Protein AF-A0A3A6Q264-F1 (afdb_monomer)

Foldseek 3Di:
DDPPPDAPDDLVSLLVLLV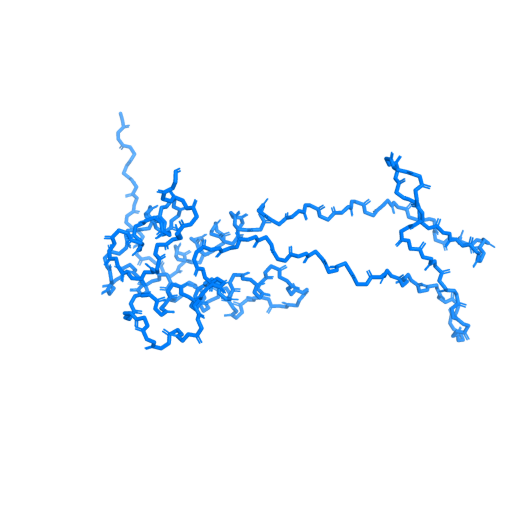LQLVVVLVVPPDDPPDDDDDPDDPDQFDFDADPVPRHTQFTWHQDPDVPRDIDTDGDPPPPPPDPPPPLVVCPDQVPFDPLLVLVNLLVVLSVCLSPDPDDSPVSSSVNSVSVVCCVPPVVQGSVCSNPPVVVVCCVVVRTPDDPVVVD

Secondary structure (DSSP, 8-state):
---------SHHHHHHHHHHHHHHHHTTSPPPP--PPPPS----S-EEEE-TTT--EEEEEE----TT---EEE-----PPP---TTGGG-S-GGGS-HHHHHHHHHHHHHHHHHH--S-THHHHHHHHHHHHHHHHHS---HHHHHHSHHHHHHHTTSS---GGGG-

Radius of gyration: 21.71 Å; Cα contacts (8 Å, |Δi|>4): 137; chains: 1; bounding box: 49×44×59 Å

Sequence (168 aa):
MTELQSPLNSPSDYHRLAEELIAEYDTMTEKQPVVGSCSDKLTDRNLVVYDEATEQPVAELAFDVDADGCAHLTTPADYTLPTDREPFTSIDAPESLPPAGQILWESMQLIEMIIQSQNDESTHKHRLAELLEQLHHQHDYSPETIQTGLVETAQKRGELPIDSRLLL

Solvent-accessible surface area (backbone atoms only — not comparable to full-atom values): 10526 Å² total; per-residue (Å²): 136,84,80,76,76,73,77,85,81,51,77,69,49,34,42,51,52,37,52,55,48,42,50,58,59,47,71,67,45,85,78,77,79,82,80,72,91,75,70,98,73,74,85,69,73,83,44,67,43,58,40,89,91,74,70,42,78,68,32,50,42,47,64,58,86,53,98,81,76,56,74,46,81,53,66,66,82,81,77,69,73,74,67,91,52,72,48,65,79,76,55,89,55,55,87,75,38,46,74,64,23,36,48,51,50,52,42,50,53,44,45,49,53,48,72,74,45,96,62,88,47,64,66,50,48,51,51,38,15,55,46,55,47,45,38,37,77,77,60,75,38,50,72,67,38,62,69,75,40,43,67,64,50,32,33,74,71,65,29,39,66,72,54,75,81,77,76,115

Structure (mmCIF, N/CA/C/O backbone):
data_AF-A0A3A6Q264-F1
#
_entry.id   AF-A0A3A6Q264-F1
#
loop_
_atom_site.group_PDB
_atom_site.id
_atom_site.type_symbol
_atom_site.label_atom_id
_atom_site.label_alt_id
_atom_site.label_comp_id
_atom_site.label_asym_id
_atom_site.label_entity_id
_atom_site.label_seq_id
_atom_site.pdbx_PDB_ins_code
_atom_site.Cartn_x
_atom_site.Cartn_y
_atom_site.Cartn_z
_atom_site.occupancy
_atom_site.B_iso_or_equiv
_atom_site.auth_seq_id
_atom_site.auth_comp_id
_atom_site.auth_asym_id
_atom_site.auth_atom_id
_atom_site.pdbx_PDB_model_num
ATOM 1 N N . MET A 1 1 ? 8.210 27.623 20.542 1.00 34.72 1 MET A N 1
ATOM 2 C CA . MET A 1 1 ? 7.601 28.101 19.287 1.00 34.72 1 MET A CA 1
ATOM 3 C C . MET A 1 1 ? 6.911 26.895 18.698 1.00 34.72 1 MET A C 1
ATOM 5 O O . MET A 1 1 ? 7.591 25.928 18.399 1.00 34.72 1 MET A O 1
ATOM 9 N N . THR A 1 2 ? 5.585 26.891 18.715 1.00 34.44 2 THR A N 1
ATOM 10 C CA . THR A 1 2 ? 4.767 25.781 18.222 1.00 34.44 2 THR A CA 1
ATOM 11 C C . THR A 1 2 ? 4.571 26.025 16.734 1.00 34.44 2 THR A C 1
ATOM 13 O O . THR A 1 2 ? 3.936 27.016 16.372 1.00 34.44 2 THR A O 1
ATOM 16 N N . GLU A 1 3 ? 5.182 25.210 15.876 1.00 38.16 3 GLU A N 1
ATOM 17 C CA . GLU A 1 3 ? 4.874 25.250 14.449 1.00 38.16 3 GLU A CA 1
ATOM 18 C C . GLU A 1 3 ? 3.441 24.750 14.268 1.00 38.16 3 GLU A C 1
ATOM 20 O O . GLU A 1 3 ? 3.116 23.598 14.540 1.00 38.16 3 GLU A O 1
ATOM 25 N N . LEU A 1 4 ? 2.560 25.676 13.892 1.00 39.53 4 LEU A N 1
ATOM 26 C CA . LEU A 1 4 ? 1.213 25.388 13.426 1.00 39.53 4 LEU A CA 1
ATOM 27 C C . LEU A 1 4 ? 1.348 24.629 12.104 1.00 39.53 4 LEU A C 1
ATOM 29 O O . LEU A 1 4 ? 1.497 25.245 11.048 1.00 39.53 4 LEU A O 1
ATOM 33 N N . GLN A 1 5 ? 1.316 23.298 12.166 1.00 43.50 5 GLN A N 1
ATOM 34 C CA . GLN A 1 5 ? 1.038 22.479 10.993 1.00 43.50 5 GLN A CA 1
ATOM 35 C C . GLN A 1 5 ? -0.298 22.959 10.422 1.00 43.50 5 GLN A C 1
ATOM 37 O O . GLN A 1 5 ? -1.337 22.909 11.083 1.00 43.50 5 GLN A O 1
ATOM 42 N N . SER A 1 6 ? -0.239 23.547 9.230 1.00 47.72 6 SER A N 1
ATOM 43 C CA . SER A 1 6 ? -1.431 24.024 8.541 1.00 47.72 6 SER A CA 1
ATOM 44 C C . SER A 1 6 ? -2.320 22.818 8.229 1.00 47.72 6 SER A C 1
ATOM 46 O O . SER A 1 6 ? -1.792 21.799 7.783 1.00 47.72 6 SER A O 1
ATOM 48 N N . PRO A 1 7 ? -3.639 22.892 8.475 1.00 53.25 7 PRO A N 1
ATOM 49 C CA . PRO A 1 7 ? -4.534 21.793 8.144 1.00 53.25 7 PRO A CA 1
ATOM 50 C C . PRO A 1 7 ? -4.467 21.529 6.636 1.00 53.25 7 PRO A C 1
ATOM 52 O O . PRO A 1 7 ? -4.658 22.462 5.851 1.00 53.25 7 PRO A O 1
ATOM 55 N N . LEU A 1 8 ? -4.175 20.280 6.249 1.00 54.59 8 LEU A N 1
ATOM 56 C CA . LEU A 1 8 ? -4.293 19.817 4.865 1.00 54.59 8 LEU A CA 1
ATOM 57 C C . LEU A 1 8 ? -5.731 20.076 4.406 1.00 54.59 8 LEU A C 1
ATOM 59 O O . LEU A 1 8 ? -6.659 19.442 4.898 1.00 54.59 8 LEU A O 1
ATOM 63 N N . ASN A 1 9 ? -5.908 21.048 3.517 1.00 58.72 9 ASN A N 1
ATOM 64 C CA . ASN A 1 9 ? -7.222 21.521 3.065 1.00 58.72 9 ASN A CA 1
ATOM 65 C C . ASN A 1 9 ? -7.257 21.753 1.549 1.00 58.72 9 ASN A C 1
ATOM 67 O O . ASN A 1 9 ? -8.261 22.241 1.028 1.00 58.72 9 ASN A O 1
ATOM 71 N N . SER A 1 10 ? -6.163 21.468 0.837 1.00 64.62 10 SER A N 1
ATOM 72 C CA . SER A 1 10 ? -6.075 21.665 -0.604 1.00 64.62 10 SER A CA 1
ATOM 73 C C . SER A 1 10 ? -5.782 20.348 -1.331 1.00 64.62 10 SER A C 1
ATOM 75 O O . SER A 1 10 ? -5.021 19.525 -0.822 1.00 64.62 10 SER A O 1
ATOM 77 N N . PRO A 1 11 ? -6.314 20.149 -2.551 1.00 64.25 11 PRO A N 1
ATOM 78 C CA . PRO A 1 11 ? -6.015 18.970 -3.369 1.00 64.25 11 PRO A CA 1
ATOM 79 C C . PRO A 1 11 ? -4.511 18.733 -3.586 1.00 64.25 11 PRO A C 1
ATOM 81 O O . PRO A 1 11 ? -4.070 17.592 -3.697 1.00 64.25 11 PRO A O 1
ATOM 84 N N . SER A 1 12 ? -3.703 19.800 -3.610 1.00 73.69 12 SER A N 1
ATOM 85 C CA . SER A 1 12 ? -2.239 19.718 -3.695 1.00 73.69 12 SER A CA 1
ATOM 86 C C . SER A 1 12 ? -1.588 19.076 -2.470 1.00 73.69 12 SER A C 1
ATOM 88 O O . SER A 1 12 ? -0.516 18.489 -2.597 1.00 73.69 12 SER A O 1
ATOM 90 N N . ASP A 1 13 ? -2.222 19.147 -1.299 1.00 85.62 13 ASP A N 1
ATOM 91 C CA . ASP A 1 13 ? -1.661 18.570 -0.081 1.00 85.62 13 ASP A CA 1
ATOM 92 C C . ASP A 1 13 ? -1.736 17.036 -0.088 1.00 85.62 13 ASP A C 1
ATOM 94 O O . ASP A 1 13 ? -0.796 16.376 0.351 1.00 85.62 13 ASP A O 1
ATOM 98 N N . TYR A 1 14 ? -2.814 16.467 -0.641 1.00 87.50 14 TYR A N 1
ATOM 99 C CA . TYR A 1 14 ? -2.972 15.015 -0.779 1.00 87.50 14 TYR A CA 1
ATOM 100 C C . TYR A 1 14 ? -2.098 14.421 -1.880 1.00 87.50 14 TYR A C 1
ATOM 102 O O . TYR A 1 14 ? -1.664 13.282 -1.756 1.00 87.50 14 TYR A O 1
ATOM 110 N N . HIS A 1 15 ? -1.781 15.194 -2.922 1.00 88.12 15 HIS A N 1
ATOM 111 C CA . HIS A 1 15 ? -0.793 14.774 -3.920 1.00 88.12 15 HIS A CA 1
ATOM 112 C C . HIS A 1 15 ? 0.591 14.627 -3.293 1.00 88.12 15 HIS A C 1
ATOM 114 O O . HIS A 1 15 ? 1.246 13.610 -3.490 1.00 88.12 15 HIS A O 1
ATOM 120 N N . ARG A 1 16 ? 1.005 15.603 -2.477 1.00 87.94 16 ARG A N 1
ATOM 121 C CA . ARG A 1 16 ? 2.265 15.506 -1.734 1.00 87.94 16 ARG A CA 1
ATOM 122 C C . ARG A 1 16 ? 2.253 14.323 -0.761 1.00 87.94 16 ARG A C 1
ATOM 124 O O . ARG A 1 16 ? 3.228 13.589 -0.703 1.00 87.94 16 ARG A O 1
ATOM 131 N N . LEU A 1 17 ? 1.154 14.117 -0.032 1.00 87.44 17 LEU A N 1
ATOM 132 C CA . LEU A 1 17 ? 1.024 12.978 0.883 1.00 87.44 17 LEU A CA 1
ATOM 133 C C . LEU A 1 17 ? 1.119 11.634 0.140 1.00 87.44 17 LEU A C 1
ATOM 135 O O . LEU A 1 17 ? 1.763 10.711 0.627 1.00 87.44 17 LEU A O 1
ATOM 139 N N . ALA A 1 18 ? 0.524 11.536 -1.052 1.00 88.44 18 ALA A N 1
ATOM 140 C CA . ALA A 1 18 ? 0.639 10.365 -1.913 1.00 88.44 18 ALA A CA 1
ATOM 141 C C . ALA A 1 18 ? 2.089 10.130 -2.367 1.00 88.44 18 ALA A C 1
ATOM 143 O O . ALA A 1 18 ? 2.558 8.999 -2.312 1.00 88.44 18 ALA A O 1
ATOM 144 N N . GLU A 1 19 ? 2.815 11.178 -2.768 1.00 88.00 19 GLU A N 1
ATOM 145 C CA . GLU A 1 19 ? 4.237 11.080 -3.132 1.00 88.00 19 GLU A CA 1
ATOM 146 C C . GLU A 1 19 ? 5.117 10.632 -1.958 1.00 88.00 19 GLU A C 1
ATOM 148 O O . GLU A 1 19 ? 5.982 9.775 -2.137 1.00 88.00 19 GLU A O 1
ATOM 153 N N . GLU A 1 20 ? 4.883 11.174 -0.761 1.00 87.06 20 GLU A N 1
ATOM 154 C CA . GLU A 1 20 ? 5.600 10.783 0.459 1.00 87.06 20 GLU A CA 1
ATOM 155 C C . GLU A 1 20 ? 5.349 9.310 0.803 1.00 87.06 20 GLU A C 1
ATOM 157 O O . GLU A 1 20 ? 6.297 8.578 1.087 1.00 87.06 20 GLU A O 1
ATOM 162 N N . LEU A 1 21 ? 4.094 8.864 0.701 1.00 84.75 21 LEU A N 1
ATOM 163 C CA . LEU A 1 21 ? 3.718 7.475 0.943 1.00 84.75 21 LEU A CA 1
ATOM 164 C C . LEU A 1 21 ? 4.349 6.540 -0.100 1.00 84.75 21 LEU A C 1
ATOM 166 O O . LEU A 1 21 ? 4.932 5.526 0.261 1.00 84.75 21 LEU A O 1
ATOM 170 N N . ILE A 1 22 ? 4.309 6.892 -1.389 1.00 85.56 22 ILE A N 1
ATOM 171 C CA . ILE A 1 22 ? 4.975 6.109 -2.443 1.00 85.56 22 ILE A CA 1
ATOM 172 C C . ILE A 1 22 ? 6.470 5.972 -2.144 1.00 85.56 22 ILE A C 1
ATOM 174 O O . ILE A 1 22 ? 6.990 4.864 -2.209 1.00 85.56 22 ILE A O 1
ATOM 178 N N . ALA A 1 23 ? 7.153 7.064 -1.790 1.00 82.44 23 ALA A N 1
ATOM 179 C CA . ALA A 1 23 ? 8.585 7.038 -1.503 1.00 82.44 23 ALA A CA 1
ATOM 180 C C . ALA A 1 23 ? 8.930 6.136 -0.305 1.00 82.44 23 ALA A C 1
ATOM 182 O O . ALA A 1 23 ? 9.927 5.415 -0.345 1.00 82.44 23 ALA A O 1
ATOM 183 N N . GLU A 1 24 ? 8.107 6.139 0.746 1.00 79.31 24 GLU A N 1
ATOM 184 C CA . GLU A 1 24 ? 8.282 5.244 1.893 1.00 79.31 24 GLU A CA 1
ATOM 185 C C . GLU A 1 24 ? 8.243 3.771 1.460 1.00 79.31 24 GLU A C 1
ATOM 187 O O . GLU A 1 24 ? 9.172 3.015 1.758 1.00 79.31 24 GLU A O 1
ATOM 192 N N . TYR A 1 25 ? 7.232 3.380 0.680 1.00 75.69 25 TYR A N 1
ATOM 193 C CA . TYR A 1 25 ? 7.083 2.002 0.204 1.00 75.69 25 TYR A CA 1
ATOM 194 C C . TYR A 1 25 ? 8.062 1.629 -0.920 1.00 75.69 25 TYR A C 1
ATOM 196 O O . TYR A 1 25 ? 8.425 0.458 -1.037 1.00 75.69 25 TYR A O 1
ATOM 204 N N . ASP A 1 26 ? 8.541 2.595 -1.706 1.00 72.00 26 ASP A N 1
ATOM 205 C CA . ASP A 1 26 ? 9.586 2.394 -2.715 1.00 72.00 26 ASP A CA 1
ATOM 206 C C . ASP A 1 26 ? 10.921 2.026 -2.053 1.00 72.00 26 ASP A C 1
ATOM 208 O O . ASP A 1 26 ? 11.559 1.048 -2.439 1.00 72.00 26 ASP A O 1
ATOM 212 N N . THR A 1 27 ? 11.298 2.706 -0.960 1.00 59.59 27 THR A N 1
ATOM 213 C CA . THR A 1 27 ? 12.538 2.393 -0.219 1.00 59.59 27 THR A CA 1
ATOM 214 C C . THR A 1 27 ? 12.549 1.017 0.455 1.00 59.59 27 THR A C 1
ATOM 216 O O . THR A 1 27 ? 13.622 0.531 0.821 1.00 59.59 27 THR A O 1
ATOM 219 N N . MET A 1 28 ? 11.382 0.381 0.606 1.00 52.66 28 MET A N 1
ATOM 220 C CA . MET A 1 28 ? 11.239 -1.001 1.086 1.00 52.66 28 MET A CA 1
ATOM 221 C C . MET A 1 28 ? 11.389 -2.052 -0.029 1.00 52.66 28 MET A C 1
ATOM 223 O O . MET A 1 28 ? 11.314 -3.256 0.235 1.00 52.66 28 MET A O 1
ATOM 227 N N . THR A 1 29 ? 11.608 -1.612 -1.268 1.00 51.38 29 THR A N 1
ATOM 228 C CA . THR A 1 29 ? 11.944 -2.452 -2.419 1.00 51.38 29 THR A CA 1
ATOM 229 C C . THR A 1 29 ? 13.471 -2.472 -2.544 1.00 51.38 29 THR A C 1
ATOM 231 O O . THR A 1 29 ? 14.111 -1.421 -2.485 1.00 51.38 29 THR A O 1
ATOM 234 N N . GLU A 1 30 ? 14.093 -3.654 -2.630 1.00 45.81 30 GLU A N 1
ATOM 235 C CA . GLU A 1 30 ? 15.555 -3.758 -2.738 1.00 45.81 30 GLU A CA 1
ATOM 236 C C . GLU A 1 30 ? 16.077 -2.872 -3.878 1.00 45.81 30 GLU A C 1
ATOM 238 O O . GLU A 1 30 ? 15.568 -2.893 -4.999 1.00 45.81 30 GLU A O 1
ATOM 243 N N . LYS A 1 31 ? 17.084 -2.043 -3.563 1.00 39.41 31 LYS A N 1
ATOM 244 C CA . LYS A 1 31 ? 17.695 -1.104 -4.508 1.00 39.41 31 LYS A CA 1
ATOM 245 C C . LYS A 1 31 ? 18.141 -1.853 -5.756 1.00 39.41 31 LYS A C 1
ATOM 247 O O . LYS A 1 31 ? 19.015 -2.714 -5.668 1.00 39.41 31 LYS A O 1
ATOM 252 N N . GLN A 1 32 ? 17.609 -1.446 -6.906 1.00 38.59 32 GLN A N 1
ATOM 253 C CA . GLN A 1 32 ? 18.117 -1.879 -8.202 1.00 38.59 32 GLN A CA 1
ATOM 254 C C . GLN A 1 32 ? 19.645 -1.707 -8.247 1.00 38.59 32 GLN A C 1
ATOM 256 O O . GLN A 1 32 ? 20.156 -0.650 -7.844 1.00 38.59 32 GLN A O 1
ATOM 261 N N . PRO A 1 33 ? 20.397 -2.712 -8.725 1.00 37.59 33 PRO A N 1
ATOM 262 C CA . PRO A 1 33 ? 21.831 -2.568 -8.891 1.00 37.59 33 PRO A CA 1
ATOM 263 C C . PRO A 1 33 ? 22.120 -1.447 -9.893 1.00 37.59 33 PRO A C 1
ATOM 265 O O . PRO A 1 33 ? 21.497 -1.335 -10.949 1.00 37.59 33 PRO A O 1
ATOM 268 N N . VAL A 1 34 ? 23.085 -0.596 -9.545 1.00 39.16 34 VAL A N 1
ATOM 269 C CA . VAL A 1 34 ? 23.577 0.468 -10.421 1.00 39.16 34 VAL A CA 1
ATOM 270 C C . VAL A 1 34 ? 24.191 -0.186 -11.654 1.00 39.16 34 VAL A C 1
ATOM 272 O O . VAL A 1 34 ? 25.265 -0.779 -11.582 1.00 39.16 34 VAL A O 1
ATOM 275 N N . VAL A 1 35 ? 23.521 -0.064 -12.798 1.00 43.81 35 VAL A N 1
ATOM 276 C CA . VAL A 1 35 ? 24.099 -0.465 -14.081 1.00 43.81 35 VAL A CA 1
ATOM 277 C C . VAL A 1 35 ? 25.247 0.499 -14.388 1.00 43.81 35 VAL A C 1
ATOM 279 O O . VAL A 1 35 ? 25.036 1.688 -14.630 1.00 43.81 35 VAL A O 1
ATOM 282 N N . GLY A 1 36 ? 26.483 0.003 -14.313 1.00 43.81 36 GLY A N 1
ATOM 283 C CA . GLY A 1 36 ? 27.679 0.773 -14.657 1.00 43.81 36 GLY A CA 1
ATOM 284 C C . GLY A 1 36 ? 27.666 1.240 -16.118 1.00 43.81 36 GLY A C 1
ATOM 285 O O . GLY A 1 36 ? 27.008 0.650 -16.974 1.00 43.81 36 GLY A O 1
ATOM 286 N N . SER A 1 37 ? 28.410 2.307 -16.431 1.00 44.06 37 SER A N 1
ATOM 287 C CA . SER A 1 37 ? 28.486 2.822 -17.804 1.00 44.06 37 SER A CA 1
ATOM 288 C C . SER A 1 37 ? 29.166 1.808 -18.729 1.00 44.06 37 SER A C 1
ATOM 290 O O . SER A 1 37 ? 30.339 1.482 -18.530 1.00 44.06 37 SER A O 1
ATOM 292 N N . CYS A 1 38 ? 28.461 1.349 -19.762 1.00 45.31 38 CYS A N 1
ATOM 293 C CA . CYS A 1 38 ? 29.041 0.518 -20.812 1.00 45.31 38 CYS A CA 1
ATOM 294 C C . CYS A 1 38 ? 29.602 1.398 -21.942 1.00 45.31 38 CYS A C 1
ATOM 296 O O . CYS A 1 38 ? 29.060 2.457 -22.243 1.00 45.31 38 CY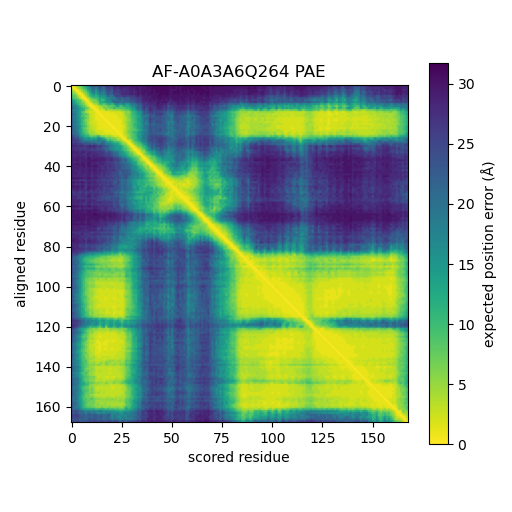S A O 1
ATOM 298 N N . SER A 1 39 ? 30.706 0.977 -22.561 1.00 50.59 39 SER A N 1
ATOM 299 C CA . SER A 1 39 ? 31.292 1.668 -23.718 1.00 50.59 39 SER A CA 1
ATOM 300 C C . SER A 1 39 ? 30.389 1.515 -24.945 1.00 50.59 39 SER A C 1
ATOM 302 O O . SER A 1 39 ? 30.025 0.392 -25.285 1.00 50.59 39 SER A O 1
ATOM 304 N N . ASP A 1 40 ? 30.139 2.603 -25.683 1.00 51.41 40 ASP A N 1
ATOM 305 C CA . ASP A 1 40 ? 29.346 2.624 -26.934 1.00 51.41 40 ASP A CA 1
ATOM 306 C C . ASP A 1 40 ? 29.909 1.726 -28.058 1.00 51.41 40 ASP A C 1
ATOM 308 O O . ASP A 1 40 ? 29.331 1.600 -29.138 1.00 51.41 40 ASP A O 1
ATOM 312 N N . LYS A 1 41 ? 31.086 1.131 -27.848 1.00 52.25 41 LYS A N 1
ATOM 313 C CA . LYS A 1 41 ? 31.753 0.227 -28.787 1.00 52.25 41 LYS A CA 1
ATOM 314 C C . LYS A 1 41 ? 32.092 -1.074 -28.078 1.00 52.25 41 LYS A C 1
ATOM 316 O O . LYS A 1 41 ? 33.170 -1.202 -27.497 1.00 52.25 41 LYS A O 1
ATOM 321 N N . LEU A 1 42 ? 31.177 -2.034 -28.152 1.00 55.88 42 LEU A N 1
ATOM 322 C CA . LEU A 1 42 ? 31.398 -3.400 -27.688 1.00 55.88 42 LEU A CA 1
ATOM 323 C C . LEU A 1 42 ? 31.965 -4.230 -28.841 1.00 55.88 42 LEU A C 1
ATOM 325 O O . LEU A 1 42 ? 31.287 -4.513 -29.826 1.00 55.88 42 LEU A O 1
ATOM 329 N N . THR A 1 43 ? 33.252 -4.563 -28.755 1.00 55.50 43 THR A N 1
ATOM 330 C CA . THR A 1 43 ? 33.932 -5.430 -29.733 1.00 55.50 43 THR A CA 1
ATOM 331 C C . THR A 1 43 ? 33.839 -6.909 -29.381 1.00 55.50 43 THR A C 1
ATOM 333 O O . THR A 1 43 ? 34.017 -7.748 -30.262 1.00 55.50 43 THR A O 1
ATOM 336 N N . AS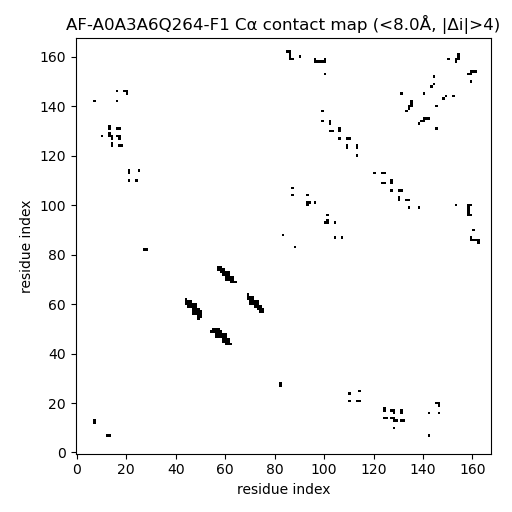P A 1 44 ? 33.582 -7.226 -28.113 1.00 59.47 44 ASP A N 1
ATOM 337 C CA . ASP A 1 44 ? 33.399 -8.596 -27.647 1.00 59.47 44 ASP A CA 1
ATOM 338 C C . ASP A 1 44 ? 31.915 -8.966 -27.702 1.00 59.47 44 ASP A C 1
ATOM 340 O O . ASP A 1 44 ? 31.064 -8.207 -27.240 1.00 59.47 44 ASP A O 1
ATOM 344 N N . ARG A 1 45 ? 31.621 -10.111 -28.323 1.00 57.19 45 ARG A N 1
ATOM 345 C CA . ARG A 1 45 ? 30.259 -10.600 -28.568 1.00 57.19 45 ARG A CA 1
ATOM 346 C C . ARG A 1 45 ? 29.794 -11.634 -27.549 1.00 57.19 45 ARG A C 1
ATOM 348 O O . ARG A 1 45 ? 28.633 -12.016 -27.588 1.00 57.19 45 ARG A O 1
ATOM 355 N N . ASN A 1 46 ? 30.685 -12.066 -26.659 1.00 58.00 46 ASN A N 1
ATOM 356 C CA . ASN A 1 46 ? 30.393 -13.021 -25.595 1.00 58.00 46 ASN A CA 1
ATOM 357 C C . ASN A 1 46 ? 30.547 -12.317 -24.244 1.00 58.00 46 ASN A C 1
ATOM 359 O O . ASN A 1 46 ? 31.423 -12.649 -23.444 1.00 58.00 46 ASN A O 1
ATOM 363 N N . LEU A 1 47 ? 29.740 -11.279 -24.023 1.00 61.88 47 LEU A N 1
ATOM 364 C CA . LEU A 1 47 ? 29.785 -10.507 -22.789 1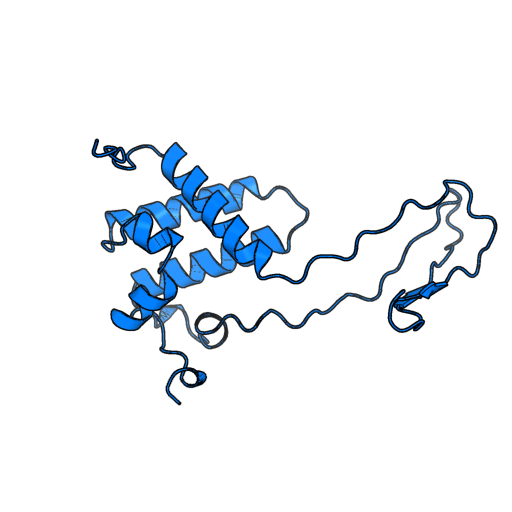.00 61.88 47 LEU A CA 1
ATOM 365 C C . LEU A 1 47 ? 28.839 -11.130 -21.765 1.00 61.88 47 LEU A C 1
ATOM 367 O O . LEU A 1 47 ? 27.626 -11.166 -21.956 1.00 61.88 47 LEU A O 1
ATOM 371 N N . VAL A 1 48 ? 29.418 -11.595 -20.664 1.00 63.69 48 VAL A N 1
ATOM 372 C CA . VAL A 1 48 ? 28.697 -12.113 -19.502 1.00 63.69 48 VAL A CA 1
ATOM 373 C C . VAL A 1 48 ? 28.823 -11.084 -18.385 1.00 63.69 48 VAL A C 1
ATOM 375 O O . VAL A 1 48 ? 29.926 -10.627 -18.079 1.00 63.69 48 VAL A O 1
ATOM 378 N N . VAL A 1 49 ? 27.693 -10.688 -17.807 1.00 64.75 49 VAL A N 1
ATOM 379 C CA . VAL A 1 49 ? 27.631 -9.808 -16.638 1.00 64.75 49 VAL A CA 1
ATOM 380 C C . VAL A 1 49 ? 27.792 -10.675 -15.398 1.00 64.75 49 VAL A C 1
ATOM 382 O O . VAL A 1 49 ? 27.077 -11.665 -15.241 1.00 64.75 49 VAL A O 1
ATOM 385 N N . TYR A 1 50 ? 28.720 -10.297 -14.525 1.00 65.56 50 TYR A N 1
ATOM 386 C CA . TYR A 1 50 ? 28.987 -10.989 -13.269 1.00 65.56 50 TYR A CA 1
ATOM 387 C C . TYR A 1 50 ? 28.563 -10.119 -12.091 1.00 65.56 50 TYR A C 1
ATOM 389 O O . TYR A 1 50 ? 28.729 -8.899 -12.124 1.00 65.56 50 TYR A O 1
ATOM 397 N N . ASP A 1 51 ? 28.045 -10.756 -11.051 1.00 61.84 51 ASP A N 1
ATOM 398 C CA . ASP A 1 51 ? 27.852 -10.132 -9.748 1.00 61.84 51 ASP A CA 1
ATOM 399 C C . ASP A 1 51 ? 29.219 -9.885 -9.083 1.00 61.84 51 ASP A C 1
ATOM 401 O O . ASP A 1 51 ? 30.045 -10.793 -8.985 1.00 61.84 51 ASP A O 1
ATOM 405 N N . GLU A 1 52 ? 29.475 -8.652 -8.641 1.00 62.41 52 GLU A N 1
ATOM 406 C CA . GLU A 1 52 ? 30.782 -8.242 -8.100 1.00 62.41 52 GLU A CA 1
ATOM 407 C C . GLU A 1 52 ? 31.116 -8.924 -6.760 1.00 62.41 52 GLU A C 1
ATOM 409 O O . GLU A 1 52 ? 32.287 -9.123 -6.442 1.00 62.41 52 GLU A O 1
ATOM 414 N N . ALA A 1 53 ? 30.108 -9.305 -5.969 1.00 63.69 53 ALA A N 1
ATOM 415 C CA . ALA A 1 53 ? 30.303 -9.886 -4.643 1.00 63.69 53 ALA A CA 1
ATOM 416 C C . ALA A 1 53 ? 30.505 -11.409 -4.682 1.00 63.69 53 ALA A C 1
ATOM 418 O O . ALA A 1 53 ? 31.206 -11.968 -3.836 1.00 63.69 53 ALA A O 1
ATOM 419 N N . THR A 1 54 ? 29.870 -12.086 -5.635 1.00 71.75 54 THR A N 1
ATOM 420 C CA . THR A 1 54 ? 29.826 -13.554 -5.728 1.00 71.75 54 THR A CA 1
ATOM 421 C C . THR A 1 54 ? 30.599 -14.112 -6.920 1.00 71.75 54 THR A C 1
ATOM 423 O O . THR A 1 54 ? 30.798 -15.328 -6.995 1.00 71.75 54 THR A O 1
ATOM 426 N N . GLU A 1 55 ? 31.020 -13.244 -7.846 1.00 69.56 55 GLU A N 1
ATOM 427 C CA . GLU A 1 55 ? 31.648 -13.585 -9.129 1.00 69.56 55 GLU A CA 1
ATOM 428 C C . GLU A 1 55 ? 30.821 -14.585 -9.965 1.00 69.56 55 GLU A C 1
ATOM 430 O O . GLU A 1 55 ? 31.348 -15.271 -10.842 1.00 69.56 55 GLU A O 1
ATOM 435 N N . GLN A 1 56 ? 29.513 -14.697 -9.704 1.00 64.69 56 GLN A N 1
ATOM 436 C CA . GLN A 1 56 ? 28.611 -15.559 -10.466 1.00 64.69 56 GLN A CA 1
ATOM 437 C C . GLN A 1 56 ? 28.033 -14.810 -11.675 1.00 64.69 56 GLN A C 1
ATOM 439 O O . GLN A 1 56 ? 27.767 -13.610 -11.579 1.00 64.69 56 GLN A O 1
ATOM 444 N N . PRO A 1 57 ? 27.818 -15.490 -12.816 1.00 63.41 57 PRO A N 1
ATOM 445 C CA . PRO A 1 57 ? 27.186 -14.877 -13.977 1.00 63.41 57 PRO A CA 1
ATOM 446 C C . PRO A 1 57 ? 25.701 -14.603 -13.695 1.00 63.41 57 PRO A C 1
ATOM 448 O O . PRO A 1 57 ? 24.961 -15.515 -13.329 1.00 63.41 57 PRO A O 1
ATOM 451 N N . VAL A 1 58 ? 25.266 -13.357 -13.889 1.00 65.38 58 VAL A N 1
ATOM 452 C CA . VAL A 1 58 ? 23.882 -12.903 -13.636 1.00 65.38 58 VAL A CA 1
ATOM 453 C C . VAL A 1 58 ? 23.117 -12.537 -14.905 1.00 65.38 58 VAL A C 1
ATOM 455 O O . VAL A 1 58 ? 21.890 -12.554 -14.906 1.00 65.38 58 VAL A O 1
ATOM 458 N N . ALA A 1 59 ? 23.815 -12.238 -16.001 1.00 59.38 59 ALA A N 1
ATOM 459 C CA . ALA A 1 59 ? 23.195 -12.016 -17.304 1.00 59.38 59 ALA A CA 1
ATOM 460 C C . ALA A 1 59 ? 24.184 -12.286 -18.445 1.00 59.38 59 ALA A C 1
ATOM 462 O O . ALA A 1 59 ? 25.400 -12.233 -18.259 1.00 59.38 59 ALA A O 1
ATOM 463 N N . GLU A 1 60 ? 23.660 -12.530 -19.641 1.00 59.25 60 GLU A N 1
ATOM 464 C CA . GLU A 1 60 ? 24.432 -12.648 -20.879 1.00 59.25 60 GLU A CA 1
ATOM 465 C C . GLU A 1 60 ? 23.916 -11.604 -21.879 1.00 59.25 60 GLU A C 1
ATOM 467 O O . GLU A 1 60 ? 22.708 -11.435 -22.052 1.00 59.25 60 GLU A O 1
ATOM 472 N N . LEU A 1 61 ? 24.825 -10.869 -22.522 1.00 56.78 61 LEU A N 1
ATOM 473 C CA . LEU A 1 61 ? 24.480 -9.970 -23.621 1.00 56.78 61 LEU A CA 1
ATOM 474 C C . LEU A 1 61 ? 24.430 -10.768 -24.921 1.00 56.78 61 LEU A C 1
ATOM 476 O O . LEU A 1 61 ? 25.463 -11.209 -25.427 1.00 56.78 61 LEU A O 1
ATOM 480 N N . ALA A 1 62 ? 23.232 -10.901 -25.483 1.00 55.84 62 ALA A N 1
ATOM 481 C CA . ALA A 1 62 ? 23.040 -11.480 -26.799 1.00 55.84 62 ALA A CA 1
ATOM 482 C C . ALA A 1 62 ? 23.087 -10.376 -27.865 1.00 55.84 62 ALA A C 1
ATOM 484 O O . ALA A 1 62 ? 22.382 -9.368 -27.802 1.00 55.84 62 ALA A O 1
ATOM 485 N N . PHE A 1 63 ? 23.928 -10.577 -28.874 1.00 53.97 63 PHE A N 1
ATOM 486 C CA . PHE A 1 63 ? 23.929 -9.749 -30.073 1.00 53.97 63 PHE A CA 1
ATOM 487 C C . PHE A 1 63 ? 23.029 -10.424 -31.102 1.00 53.97 63 PHE A C 1
ATOM 489 O O . PHE A 1 63 ? 23.512 -11.205 -31.929 1.00 53.97 63 PHE A O 1
ATOM 496 N N . ASP A 1 64 ? 21.727 -10.151 -31.036 1.00 49.50 64 ASP A N 1
ATOM 497 C CA . ASP A 1 64 ? 20.856 -10.471 -32.159 1.00 49.50 64 ASP A CA 1
ATOM 498 C C . ASP A 1 64 ? 21.287 -9.623 -33.361 1.00 49.50 64 ASP A C 1
ATOM 500 O O . ASP A 1 64 ? 21.679 -8.461 -33.253 1.00 49.50 64 ASP A O 1
ATOM 504 N N . VAL A 1 65 ? 21.373 -10.270 -34.521 1.00 48.12 65 VAL A N 1
ATOM 505 C CA . VAL A 1 65 ? 21.868 -9.635 -35.744 1.00 48.12 65 VAL A CA 1
ATOM 506 C C . VAL A 1 65 ? 20.687 -9.002 -36.468 1.00 48.12 65 VAL A C 1
ATOM 508 O O . VAL A 1 65 ? 20.322 -9.402 -37.574 1.00 48.12 65 VAL A O 1
ATOM 511 N N . ASP A 1 66 ? 20.056 -8.026 -35.829 1.00 47.22 66 ASP A N 1
ATOM 512 C CA . ASP A 1 66 ? 19.165 -7.076 -36.475 1.00 47.22 66 ASP A CA 1
ATOM 513 C C . ASP A 1 66 ? 20.023 -6.197 -37.402 1.00 47.22 66 ASP A C 1
ATOM 515 O O . ASP A 1 66 ? 21.183 -5.888 -37.111 1.00 47.22 66 ASP A O 1
ATOM 519 N N . ALA A 1 67 ? 19.465 -5.778 -38.539 1.00 47.28 67 ALA A N 1
ATOM 520 C CA . ALA A 1 67 ? 20.185 -5.038 -39.582 1.00 47.28 67 ALA A CA 1
ATOM 521 C C . ALA A 1 67 ? 20.806 -3.699 -39.118 1.00 47.28 67 ALA A C 1
ATOM 523 O O . ALA A 1 67 ? 21.597 -3.110 -39.856 1.00 47.28 67 ALA A O 1
ATOM 524 N N . ASP A 1 68 ? 20.492 -3.256 -37.900 1.00 53.31 68 ASP A N 1
ATOM 525 C CA . ASP A 1 68 ? 20.885 -1.970 -37.331 1.00 53.31 68 ASP A CA 1
ATOM 526 C C . ASP A 1 68 ? 22.097 -2.048 -36.379 1.00 53.31 68 ASP A C 1
ATOM 528 O O . ASP A 1 68 ? 22.580 -1.018 -35.912 1.00 53.31 68 ASP A O 1
ATOM 532 N N . GLY A 1 69 ? 22.655 -3.242 -36.132 1.00 50.06 69 GLY A N 1
ATOM 533 C CA . GLY A 1 69 ? 23.904 -3.391 -35.369 1.00 50.06 69 GLY A CA 1
ATOM 534 C C . GLY A 1 69 ? 23.793 -3.022 -33.885 1.00 50.06 69 GLY A C 1
ATOM 535 O O . GLY A 1 69 ? 24.784 -2.598 -33.285 1.00 50.06 69 GLY A O 1
ATOM 536 N N . CYS A 1 70 ? 22.605 -3.167 -33.299 1.00 48.41 70 CYS A N 1
ATOM 537 C CA . CYS A 1 70 ? 22.356 -2.950 -31.877 1.00 48.41 70 CYS A CA 1
ATOM 538 C C . CYS A 1 70 ? 22.666 -4.216 -31.060 1.00 48.41 70 CYS A C 1
ATOM 540 O O . CYS A 1 70 ? 22.557 -5.332 -31.556 1.00 48.41 70 CYS A O 1
ATOM 542 N N . ALA A 1 71 ? 23.070 -4.035 -29.802 1.00 52.47 71 ALA A N 1
ATOM 543 C CA . ALA A 1 71 ? 23.207 -5.119 -28.834 1.00 52.47 71 ALA A CA 1
ATOM 544 C C . ALA A 1 71 ? 22.010 -5.080 -27.884 1.00 52.47 71 ALA A C 1
ATOM 546 O O . ALA A 1 71 ? 21.658 -4.001 -27.401 1.00 52.47 71 ALA A O 1
ATOM 547 N N . HIS A 1 72 ? 21.415 -6.236 -27.595 1.00 51.12 72 HIS A N 1
ATOM 548 C CA . HIS A 1 72 ? 20.281 -6.336 -26.681 1.00 51.12 72 HIS A CA 1
ATOM 549 C C . HIS A 1 72 ? 20.752 -6.931 -25.355 1.00 51.12 72 HIS A C 1
ATOM 551 O O . HIS A 1 72 ? 21.265 -8.049 -25.288 1.00 51.12 72 HIS A O 1
ATOM 557 N N . LEU A 1 73 ? 20.589 -6.173 -24.272 1.00 51.34 73 LEU A N 1
ATOM 558 C CA . LEU A 1 73 ? 20.804 -6.693 -22.928 1.00 51.34 73 LEU A CA 1
ATOM 559 C C . LEU A 1 73 ? 19.557 -7.486 -22.527 1.00 51.34 73 LEU A C 1
ATOM 561 O O . LEU A 1 73 ? 18.516 -6.9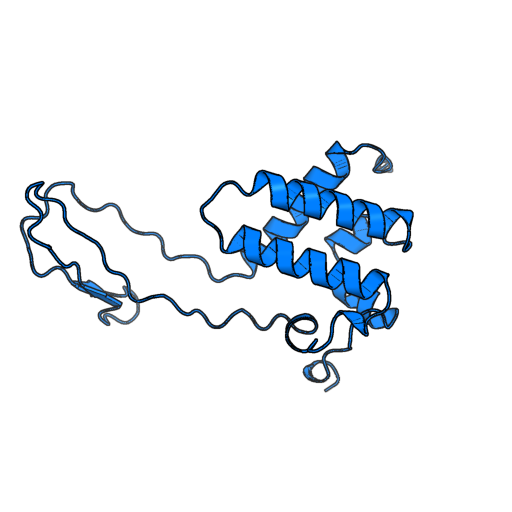00 -22.243 1.00 51.34 73 LEU A O 1
ATOM 565 N N . THR A 1 74 ? 19.666 -8.814 -22.505 1.00 49.44 74 THR A N 1
ATOM 566 C CA . THR A 1 74 ? 18.598 -9.679 -21.993 1.00 49.44 74 THR A CA 1
ATOM 567 C C . THR A 1 74 ? 18.931 -10.037 -20.552 1.00 49.44 74 THR A C 1
ATOM 569 O O . THR A 1 74 ? 19.680 -10.974 -20.284 1.00 49.44 74 THR A O 1
ATOM 572 N N . THR A 1 75 ? 18.410 -9.265 -19.603 1.00 47.38 75 THR A N 1
ATOM 573 C CA . THR A 1 75 ? 18.455 -9.656 -18.192 1.00 47.38 75 THR A CA 1
ATOM 574 C C . THR A 1 75 ? 17.404 -10.741 -17.949 1.00 47.38 75 THR A C 1
ATOM 576 O O . THR A 1 75 ? 16.265 -10.575 -18.402 1.00 47.38 75 THR A O 1
ATOM 579 N N . PRO A 1 76 ? 17.722 -11.835 -17.232 1.00 46.28 76 PRO A N 1
ATOM 580 C CA . PRO A 1 76 ? 16.689 -12.690 -16.662 1.00 46.28 76 PRO A CA 1
ATOM 581 C C . PRO A 1 76 ? 15.702 -11.808 -15.900 1.00 46.28 76 PRO A C 1
ATOM 583 O O . PRO A 1 76 ? 16.122 -10.859 -15.239 1.00 46.28 76 PRO A O 1
ATOM 586 N N . ALA A 1 77 ? 14.404 -12.077 -16.030 1.00 47.19 77 ALA A N 1
ATOM 587 C CA . ALA A 1 77 ? 13.415 -11.374 -15.228 1.00 47.19 77 ALA A CA 1
ATOM 588 C C . ALA A 1 77 ? 13.796 -11.553 -13.755 1.00 47.19 77 ALA A C 1
ATOM 590 O O . ALA A 1 77 ? 13.830 -12.682 -13.256 1.00 47.19 77 ALA A O 1
ATOM 591 N N . ASP A 1 78 ? 14.141 -10.447 -13.102 1.00 44.88 78 ASP A N 1
ATOM 592 C CA . ASP A 1 78 ? 14.429 -10.425 -11.680 1.00 44.88 78 ASP A CA 1
ATOM 593 C C . ASP A 1 78 ? 13.085 -10.550 -10.966 1.00 44.88 78 ASP A C 1
ATOM 595 O O . ASP A 1 78 ? 12.412 -9.566 -10.660 1.00 44.88 78 ASP A O 1
ATOM 599 N N . TYR A 1 79 ? 12.621 -11.791 -10.810 1.00 40.91 79 TYR A N 1
ATOM 600 C CA . TYR A 1 79 ? 11.517 -12.100 -9.915 1.00 40.91 79 TYR A CA 1
ATOM 601 C C . TYR A 1 79 ? 12.053 -11.981 -8.490 1.00 40.91 79 TYR A C 1
ATOM 603 O O . TYR A 1 79 ? 12.238 -12.980 -7.792 1.00 40.91 79 TYR A O 1
ATOM 611 N N . THR A 1 80 ? 12.326 -10.751 -8.060 1.00 44.94 80 THR A N 1
ATOM 612 C CA . THR A 1 80 ? 12.384 -10.455 -6.638 1.00 44.94 80 THR A CA 1
ATOM 613 C C . THR A 1 80 ? 11.027 -10.866 -6.080 1.00 44.94 80 THR A C 1
ATOM 615 O O . THR A 1 80 ? 9.975 -10.425 -6.549 1.00 44.94 80 THR A O 1
ATOM 618 N N . LEU A 1 81 ? 11.038 -11.825 -5.149 1.00 41.38 81 LEU A N 1
ATOM 619 C CA . LEU A 1 81 ? 9.843 -12.153 -4.381 1.00 41.38 81 LEU A CA 1
ATOM 620 C C . LEU A 1 81 ? 9.331 -10.824 -3.818 1.00 41.38 81 LEU A C 1
ATOM 622 O O . LEU A 1 81 ? 10.134 -10.124 -3.197 1.00 41.38 81 LEU A O 1
ATOM 626 N N . PRO A 1 82 ? 8.058 -10.451 -4.051 1.00 50.59 82 PRO A N 1
ATOM 627 C CA . PRO A 1 82 ? 7.514 -9.232 -3.479 1.00 50.59 82 PRO A CA 1
ATOM 628 C C . PRO A 1 82 ? 7.857 -9.222 -1.993 1.00 50.59 82 PRO A C 1
ATOM 630 O O . PRO A 1 82 ? 7.626 -10.231 -1.317 1.00 50.59 82 PRO A O 1
ATOM 633 N N . THR A 1 83 ? 8.458 -8.131 -1.506 1.00 55.19 83 THR A N 1
ATOM 634 C CA . THR A 1 83 ? 8.686 -7.933 -0.072 1.00 55.19 83 THR A CA 1
ATOM 635 C C . THR A 1 83 ? 7.402 -8.334 0.652 1.00 55.19 83 THR A C 1
ATOM 637 O O . THR A 1 83 ? 6.319 -7.946 0.216 1.00 55.19 83 THR A O 1
ATOM 640 N N . ASP A 1 84 ? 7.505 -9.164 1.690 1.00 58.94 84 ASP A N 1
ATOM 641 C CA . ASP A 1 84 ? 6.352 -9.636 2.459 1.00 58.94 84 ASP A CA 1
ATOM 642 C C . ASP A 1 84 ? 5.571 -8.417 2.979 1.00 58.94 84 ASP A C 1
ATOM 644 O O . ASP A 1 84 ? 6.036 -7.697 3.861 1.00 58.94 84 ASP A O 1
ATOM 648 N N . ARG A 1 85 ? 4.433 -8.118 2.342 1.00 69.00 85 ARG A N 1
ATOM 649 C CA . ARG A 1 85 ? 3.622 -6.904 2.550 1.00 69.00 85 ARG A CA 1
ATOM 650 C C . ARG A 1 85 ? 2.337 -7.231 3.309 1.00 69.00 85 ARG A C 1
ATOM 652 O O . ARG A 1 85 ? 1.272 -6.676 3.032 1.00 69.00 85 ARG A O 1
ATOM 659 N N . GLU A 1 86 ? 2.428 -8.157 4.259 1.00 74.19 86 GLU A N 1
ATOM 660 C CA . GLU A 1 86 ? 1.347 -8.420 5.207 1.00 74.19 86 GLU A CA 1
ATOM 661 C C . GLU A 1 86 ? 0.903 -7.091 5.860 1.00 74.19 86 GLU A C 1
ATOM 663 O O . GLU A 1 86 ? 1.738 -6.246 6.194 1.00 74.19 86 GLU A O 1
ATOM 668 N N . PRO A 1 87 ? -0.408 -6.850 6.019 1.00 81.81 87 PRO A N 1
ATOM 669 C CA . PRO A 1 87 ? -1.499 -7.805 5.843 1.00 81.81 87 PRO A CA 1
ATOM 670 C C . PRO A 1 87 ? -2.106 -7.842 4.430 1.00 81.81 87 PRO A C 1
ATOM 672 O O . PRO A 1 87 ? -3.104 -8.519 4.218 1.00 81.81 87 PRO A O 1
ATOM 675 N N . PHE A 1 88 ? -1.588 -7.090 3.456 1.00 85.44 88 PHE A N 1
ATOM 676 C CA . PHE A 1 88 ? -2.276 -6.909 2.169 1.00 85.44 88 PHE A CA 1
ATOM 677 C C . PHE A 1 88 ? -2.213 -8.141 1.264 1.00 85.44 88 PHE A C 1
ATOM 679 O O . PHE A 1 88 ? -3.150 -8.399 0.510 1.00 85.44 88 PHE A O 1
ATOM 686 N N . THR A 1 89 ? -1.136 -8.918 1.368 1.00 77.94 89 THR A N 1
ATOM 687 C CA . THR A 1 89 ? -0.910 -10.157 0.611 1.00 77.94 89 THR A CA 1
ATOM 688 C C . THR A 1 89 ? -1.781 -11.328 1.072 1.00 77.94 89 THR A C 1
ATOM 690 O O . THR A 1 89 ? -1.960 -12.270 0.306 1.00 77.94 89 THR A O 1
ATOM 693 N N . SER A 1 90 ? -2.345 -11.279 2.285 1.00 81.12 90 SER A N 1
ATOM 694 C CA . SER A 1 90 ? -3.226 -12.323 2.839 1.00 81.12 90 SER A CA 1
ATOM 695 C C . SER A 1 90 ? -4.724 -12.045 2.652 1.00 81.12 90 SER A C 1
ATOM 697 O O . SER A 1 90 ? -5.569 -12.812 3.120 1.00 81.12 90 SER A O 1
ATOM 699 N N . ILE A 1 91 ? -5.081 -10.959 1.962 1.00 85.81 91 ILE A N 1
ATOM 700 C CA . ILE A 1 91 ? -6.472 -10.571 1.708 1.00 85.81 91 ILE A CA 1
ATOM 701 C C . ILE A 1 91 ? -6.937 -11.192 0.384 1.00 85.81 91 ILE A C 1
ATOM 703 O O . ILE A 1 91 ? -6.733 -10.628 -0.687 1.00 85.81 91 ILE A O 1
ATOM 707 N N . ASP A 1 92 ? -7.617 -12.338 0.470 1.00 82.50 92 ASP A N 1
ATOM 708 C CA . ASP A 1 92 ? -8.166 -13.048 -0.701 1.00 82.50 92 ASP A CA 1
ATOM 709 C C . ASP A 1 92 ? -9.484 -12.444 -1.229 1.00 82.50 92 ASP A C 1
ATOM 711 O O . ASP A 1 92 ? -9.847 -12.637 -2.388 1.00 82.50 92 ASP A O 1
ATOM 715 N N . ALA A 1 93 ? -10.225 -11.747 -0.364 1.00 88.81 93 ALA A N 1
ATOM 716 C CA . ALA A 1 93 ? -11.541 -11.175 -0.657 1.00 88.81 93 ALA A CA 1
ATOM 717 C C . ALA A 1 93 ? -11.606 -9.724 -0.151 1.00 88.81 93 ALA A C 1
ATOM 719 O O . ALA A 1 93 ? -12.166 -9.475 0.925 1.00 88.81 93 ALA A O 1
ATOM 720 N N . PRO A 1 94 ? -11.007 -8.753 -0.865 1.00 87.88 94 PRO A N 1
ATOM 721 C CA . PRO A 1 94 ? -10.968 -7.356 -0.429 1.00 87.88 94 PRO A CA 1
ATOM 722 C C . PRO A 1 94 ? -12.368 -6.762 -0.229 1.00 87.88 94 PRO A C 1
ATOM 724 O O . PRO A 1 94 ? -12.565 -5.949 0.667 1.00 87.88 94 PRO A O 1
ATOM 727 N N . GLU A 1 95 ? -13.381 -7.228 -0.959 1.00 89.31 95 GLU A N 1
ATOM 728 C CA . GLU A 1 95 ? -14.780 -6.819 -0.798 1.00 89.31 95 GLU A CA 1
ATOM 729 C C . GLU A 1 95 ? -15.387 -7.197 0.563 1.00 89.31 95 GLU A C 1
ATOM 731 O O . GLU A 1 95 ? -16.418 -6.647 0.957 1.00 89.31 95 GLU A O 1
ATOM 736 N N . SER A 1 96 ? -14.761 -8.132 1.285 1.00 90.31 96 SER A N 1
ATOM 737 C CA . SER A 1 96 ? -15.166 -8.510 2.640 1.00 90.31 96 SER A CA 1
ATOM 738 C C . SER A 1 96 ? -14.628 -7.559 3.716 1.00 90.31 96 SER A C 1
ATOM 740 O O . SER A 1 96 ? -15.101 -7.603 4.854 1.00 90.31 96 SER A O 1
ATOM 742 N N . LEU A 1 97 ? -13.673 -6.685 3.371 1.00 92.44 97 LEU A N 1
ATOM 743 C CA . LEU A 1 97 ? -13.147 -5.680 4.287 1.00 92.44 97 LEU A CA 1
ATOM 744 C C . LEU A 1 97 ? -14.193 -4.590 4.563 1.00 92.44 97 LEU A C 1
ATOM 746 O O . LEU A 1 97 ? -15.027 -4.285 3.700 1.00 92.44 97 LEU A O 1
ATOM 750 N N . PRO A 1 98 ? -14.122 -3.931 5.733 1.00 94.12 98 PRO A N 1
ATOM 751 C CA . PRO A 1 98 ? -14.835 -2.682 5.968 1.00 94.12 98 PRO A CA 1
ATOM 752 C C . PRO A 1 98 ? -14.504 -1.635 4.887 1.00 94.12 98 PRO A C 1
ATOM 754 O O . PRO A 1 98 ? -13.420 -1.693 4.308 1.00 94.12 98 PRO A O 1
ATOM 757 N N . PRO A 1 99 ? -15.370 -0.632 4.647 1.00 94.50 99 PRO A N 1
ATOM 758 C CA . PRO A 1 99 ? -15.152 0.370 3.598 1.00 94.50 99 PRO A CA 1
ATOM 759 C C . PRO A 1 99 ? -13.772 1.047 3.645 1.00 94.50 99 PRO A C 1
ATOM 761 O O . PRO A 1 99 ? -13.113 1.168 2.619 1.00 94.50 99 PRO A O 1
ATOM 764 N N . ALA A 1 100 ? -13.291 1.401 4.841 1.00 92.81 100 ALA A N 1
ATOM 765 C CA . ALA A 1 100 ? -11.947 1.949 5.018 1.00 92.81 100 ALA A CA 1
ATOM 766 C C . ALA A 1 100 ? -10.847 0.939 4.641 1.00 92.81 100 ALA A C 1
ATOM 768 O O . ALA A 1 100 ? -9.891 1.294 3.960 1.00 92.81 100 ALA A O 1
ATOM 769 N N . GLY A 1 101 ? -11.020 -0.336 5.003 1.00 92.12 101 GLY A N 1
ATOM 770 C CA . GLY A 1 101 ? -10.122 -1.430 4.625 1.00 92.12 101 GLY A CA 1
ATOM 771 C C . GLY A 1 101 ? -10.030 -1.637 3.112 1.00 92.12 101 GLY A C 1
ATOM 772 O O . GLY A 1 101 ? -8.942 -1.866 2.593 1.00 92.12 101 GLY A O 1
ATOM 773 N N . GLN A 1 102 ? -11.143 -1.479 2.389 1.00 94.50 102 GLN A N 1
ATOM 774 C CA . GLN A 1 102 ? -11.154 -1.535 0.921 1.00 94.50 102 GLN A CA 1
ATOM 775 C C . GLN A 1 102 ? -10.336 -0.397 0.308 1.00 94.50 102 GLN A C 1
ATOM 777 O O . GLN A 1 102 ? -9.515 -0.639 -0.573 1.00 94.50 102 GLN A O 1
ATOM 782 N N . ILE A 1 103 ? -10.510 0.828 0.815 1.00 95.25 103 ILE A N 1
ATOM 783 C CA . ILE A 1 103 ? -9.751 2.001 0.359 1.00 95.25 103 ILE A CA 1
ATOM 784 C C . ILE A 1 103 ? -8.255 1.830 0.654 1.00 95.25 103 ILE A C 1
ATOM 786 O O . ILE A 1 103 ? -7.419 2.163 -0.187 1.00 95.25 103 ILE A O 1
ATOM 790 N N . LEU A 1 104 ? -7.904 1.280 1.820 1.00 93.00 104 LEU A N 1
ATOM 791 C CA . LEU A 1 104 ? -6.519 0.973 2.191 1.00 93.00 104 LEU A CA 1
ATOM 792 C C . LEU A 1 104 ? -5.896 -0.070 1.261 1.00 93.00 104 LEU A C 1
ATOM 794 O O . LEU A 1 104 ? -4.768 0.111 0.804 1.00 93.00 104 LEU A O 1
ATOM 798 N N . TRP A 1 105 ? -6.634 -1.137 0.955 1.00 93.06 105 TRP A N 1
ATOM 799 C CA . TRP A 1 105 ? -6.189 -2.166 0.021 1.00 93.06 105 TRP A CA 1
ATOM 800 C C . TRP A 1 105 ? -5.996 -1.595 -1.393 1.00 93.06 105 TRP A C 1
ATOM 802 O O . TRP A 1 105 ? -4.928 -1.777 -1.972 1.00 93.06 105 TRP A O 1
ATOM 812 N N . GLU A 1 106 ? -6.960 -0.824 -1.916 1.00 93.81 106 GLU A N 1
ATOM 813 C CA . GLU A 1 106 ? -6.852 -0.162 -3.231 1.00 93.81 106 GLU A CA 1
ATOM 814 C C . GLU A 1 106 ? -5.653 0.798 -3.276 1.00 93.81 106 GLU A C 1
ATOM 816 O O . GLU A 1 106 ? -4.892 0.797 -4.243 1.00 93.81 106 GLU A O 1
ATOM 821 N N . SER A 1 107 ? -5.431 1.565 -2.204 1.00 92.19 107 SER A N 1
ATOM 822 C CA . SER A 1 107 ? -4.282 2.472 -2.087 1.00 92.19 107 SER A CA 1
ATOM 823 C C . SER A 1 107 ? -2.958 1.713 -2.187 1.00 92.19 107 SER A C 1
ATOM 825 O O . SER A 1 107 ? -2.066 2.136 -2.921 1.00 92.19 107 SER A O 1
ATOM 827 N N . MET A 1 108 ? -2.841 0.568 -1.508 1.00 89.88 108 MET A N 1
ATOM 828 C CA . MET A 1 108 ? -1.623 -0.246 -1.543 1.00 89.88 108 MET A CA 1
ATOM 829 C C . MET A 1 108 ? -1.375 -0.868 -2.923 1.00 89.88 108 MET A C 1
ATOM 831 O O . MET A 1 108 ? -0.240 -0.884 -3.397 1.00 89.88 108 MET A O 1
ATOM 835 N N . GLN A 1 109 ? -2.431 -1.319 -3.604 1.00 87.62 109 GLN A N 1
ATOM 836 C CA . GLN A 1 109 ? -2.332 -1.832 -4.974 1.00 87.62 109 GLN A CA 1
ATOM 837 C C . GLN A 1 109 ? -1.888 -0.747 -5.968 1.00 87.62 109 GLN A C 1
ATOM 839 O O . GLN A 1 109 ? -1.082 -1.011 -6.861 1.00 87.62 109 GLN A O 1
ATOM 844 N N . LEU A 1 110 ? -2.365 0.493 -5.805 1.00 88.62 110 LEU A N 1
ATOM 845 C CA . LEU A 1 110 ? -1.909 1.619 -6.625 1.00 88.62 110 LEU A CA 1
ATOM 846 C C . LEU A 1 110 ? -0.441 1.953 -6.370 1.00 88.62 110 LEU A C 1
ATOM 848 O O . LEU A 1 110 ? 0.290 2.167 -7.332 1.00 88.62 110 LEU A O 1
ATOM 852 N N . ILE A 1 111 ? -0.004 1.974 -5.108 1.00 87.38 111 ILE A N 1
ATOM 853 C CA . ILE A 1 111 ? 1.407 2.186 -4.753 1.00 87.38 111 ILE A CA 1
ATOM 854 C C . ILE A 1 111 ? 2.283 1.119 -5.416 1.00 87.38 111 ILE A C 1
ATOM 856 O O . ILE A 1 111 ? 3.296 1.450 -6.027 1.00 87.38 111 ILE A O 1
ATOM 860 N N . GLU A 1 112 ? 1.873 -0.147 -5.359 1.00 81.69 112 GLU A N 1
ATOM 861 C CA . GLU A 1 112 ? 2.605 -1.244 -5.990 1.00 81.69 112 GLU A CA 1
ATOM 862 C C . GLU A 1 112 ? 2.716 -1.073 -7.507 1.00 81.69 112 GLU A C 1
ATOM 864 O O . GLU A 1 112 ? 3.812 -1.150 -8.061 1.00 81.69 112 GLU A O 1
ATOM 869 N N . MET A 1 113 ? 1.600 -0.779 -8.170 1.00 81.38 113 MET A N 1
ATOM 870 C CA . MET A 1 113 ? 1.587 -0.556 -9.611 1.00 81.38 113 MET A CA 1
ATOM 871 C C . MET A 1 113 ? 2.433 0.659 -10.016 1.00 81.38 113 MET A C 1
ATOM 873 O O . MET A 1 113 ? 3.058 0.631 -11.074 1.00 81.38 113 MET A O 1
ATOM 877 N N . ILE A 1 114 ? 2.456 1.716 -9.198 1.00 83.00 114 ILE A N 1
ATOM 878 C CA . ILE A 1 114 ? 3.300 2.897 -9.415 1.00 83.00 114 ILE A CA 1
ATOM 879 C C . ILE A 1 114 ? 4.778 2.509 -9.319 1.00 83.00 114 ILE A C 1
ATOM 881 O O . ILE A 1 114 ? 5.520 2.792 -10.246 1.00 83.00 114 ILE A O 1
ATOM 885 N N . ILE A 1 115 ? 5.189 1.807 -8.260 1.00 78.88 115 ILE A N 1
ATOM 886 C CA . ILE A 1 115 ? 6.591 1.399 -8.056 1.00 78.88 115 ILE A CA 1
ATOM 887 C C . ILE A 1 115 ? 7.075 0.448 -9.166 1.00 78.88 115 ILE A C 1
ATOM 889 O O . ILE A 1 115 ? 8.223 0.520 -9.597 1.00 78.88 115 ILE A O 1
ATOM 893 N N . GLN A 1 116 ? 6.215 -0.459 -9.639 1.00 74.00 116 GLN A N 1
ATOM 894 C CA . GLN A 1 116 ? 6.586 -1.477 -10.632 1.00 74.00 116 GLN A CA 1
ATOM 895 C C . GLN A 1 116 ? 6.513 -0.988 -12.092 1.00 74.00 116 GLN A C 1
ATOM 897 O O . GLN A 1 116 ? 7.051 -1.647 -12.986 1.00 74.00 116 GLN A O 1
ATOM 902 N N . SER A 1 117 ? 5.835 0.128 -12.374 1.00 70.00 117 SER A N 1
ATOM 903 C CA . SER A 1 117 ? 5.620 0.625 -13.740 1.00 70.00 117 SER A CA 1
ATOM 904 C C . SER A 1 117 ? 6.713 1.603 -14.176 1.00 70.00 117 SER A C 1
ATOM 906 O O . SER A 1 117 ? 7.087 2.500 -13.441 1.00 70.00 117 SER A O 1
ATOM 908 N N . GLN A 1 118 ? 7.175 1.498 -15.427 1.00 55.66 118 GLN A N 1
ATOM 909 C CA . GLN A 1 118 ? 8.080 2.485 -16.046 1.00 55.66 118 GLN A CA 1
ATOM 910 C C . GLN A 1 118 ? 7.341 3.605 -16.816 1.00 55.66 118 GLN A C 1
ATOM 912 O O . GLN A 1 118 ? 7.982 4.481 -17.395 1.00 55.66 118 GLN A O 1
ATOM 917 N N . ASN A 1 119 ? 6.002 3.567 -16.876 1.00 56.03 119 ASN A N 1
ATOM 918 C CA . ASN A 1 119 ? 5.164 4.468 -17.683 1.00 56.03 119 ASN A CA 1
ATOM 919 C C . ASN A 1 119 ? 4.277 5.395 -16.837 1.00 56.03 119 ASN A C 1
ATOM 921 O O . ASN A 1 119 ? 3.920 5.045 -15.718 1.00 56.03 119 ASN A O 1
ATOM 925 N N . ASP A 1 120 ? 3.877 6.526 -17.443 1.00 58.19 120 ASP A N 1
ATOM 926 C CA . ASP A 1 120 ? 3.164 7.684 -16.866 1.00 58.19 120 ASP A CA 1
ATOM 927 C C . ASP A 1 120 ? 2.193 7.356 -15.710 1.00 58.19 120 ASP A C 1
ATOM 929 O O . ASP A 1 120 ? 1.016 7.039 -15.891 1.00 58.19 120 ASP A O 1
ATOM 933 N N . GLU A 1 121 ? 2.723 7.480 -14.492 1.00 71.19 121 GLU A N 1
ATOM 934 C CA . GLU A 1 121 ? 2.074 7.199 -13.208 1.00 71.19 121 GLU A CA 1
ATOM 935 C C . GLU A 1 121 ? 1.102 8.302 -12.760 1.00 71.19 121 GLU A C 1
ATOM 937 O O . GLU A 1 121 ? 0.488 8.188 -11.698 1.00 71.19 121 GLU A O 1
ATOM 942 N N . SER A 1 122 ? 0.960 9.393 -13.523 1.00 79.50 122 SER A N 1
ATOM 943 C CA . SER A 1 122 ? 0.213 10.585 -13.091 1.00 79.50 122 SER A CA 1
ATOM 944 C C . SER A 1 122 ? -1.251 10.289 -12.752 1.00 79.50 122 SER A C 1
ATOM 946 O O . SER A 1 122 ? -1.769 10.797 -11.757 1.00 79.50 122 SER A O 1
ATOM 948 N N . THR A 1 123 ? -1.902 9.407 -13.516 1.00 85.25 123 THR A N 1
ATOM 949 C CA . THR A 1 123 ? -3.295 9.000 -13.258 1.00 85.25 123 THR A CA 1
ATOM 950 C C . THR A 1 123 ? -3.411 8.180 -11.970 1.00 85.25 123 THR A C 1
ATOM 952 O O . THR A 1 123 ? -4.326 8.400 -11.178 1.00 85.25 123 THR A O 1
ATOM 955 N N . HIS A 1 124 ? -2.465 7.273 -11.717 1.00 87.00 124 HIS A N 1
ATOM 956 C CA . HIS A 1 124 ? -2.456 6.453 -10.503 1.00 87.00 124 HIS A CA 1
ATOM 957 C C . HIS A 1 124 ? -2.116 7.279 -9.260 1.00 87.00 124 HIS A C 1
ATOM 959 O O . HIS A 1 124 ? -2.748 7.101 -8.224 1.00 87.00 124 HIS A O 1
ATOM 965 N N . LYS A 1 125 ? -1.191 8.241 -9.375 1.00 88.00 125 LYS A N 1
ATOM 966 C CA . LYS A 1 125 ? -0.865 9.197 -8.305 1.00 88.00 125 LYS A CA 1
ATOM 967 C C . LYS A 1 125 ? -2.057 10.081 -7.952 1.00 88.00 125 LYS A C 1
ATOM 969 O O . LYS A 1 125 ? -2.334 10.286 -6.773 1.00 88.00 125 LYS A O 1
ATOM 974 N N . HIS A 1 126 ? -2.797 10.553 -8.957 1.00 89.50 126 HIS A N 1
ATOM 975 C CA . HIS A 1 126 ? -4.022 11.316 -8.728 1.00 89.50 126 HIS A CA 1
ATOM 976 C C . HIS A 1 126 ? -5.074 10.475 -8.005 1.00 89.50 126 HIS A C 1
ATOM 978 O O . HIS A 1 126 ? -5.632 10.905 -6.998 1.00 89.50 126 HIS A O 1
ATOM 984 N N . ARG A 1 127 ? -5.288 9.240 -8.473 1.00 92.44 127 ARG A N 1
ATOM 985 C CA . ARG A 1 127 ? -6.224 8.313 -7.839 1.00 92.44 127 ARG A CA 1
ATOM 986 C C . ARG A 1 127 ? -5.827 7.995 -6.397 1.00 92.44 127 ARG A C 1
ATOM 988 O O . ARG A 1 127 ? -6.691 7.977 -5.527 1.00 92.44 127 ARG A O 1
ATOM 995 N N . LEU A 1 128 ? -4.538 7.790 -6.128 1.00 92.50 128 LEU A N 1
ATOM 996 C CA . LEU A 1 128 ? -4.039 7.581 -4.772 1.00 92.50 128 LEU A CA 1
ATOM 997 C C . LEU A 1 128 ? -4.358 8.790 -3.883 1.00 92.50 128 LEU A C 1
ATOM 999 O O . LEU A 1 128 ? -4.899 8.611 -2.798 1.00 92.50 128 LEU A O 1
ATOM 1003 N N . ALA A 1 129 ? -4.123 10.016 -4.359 1.00 92.56 129 ALA A N 1
ATOM 1004 C CA . ALA A 1 129 ? -4.468 11.228 -3.615 1.00 92.56 129 ALA A CA 1
ATOM 1005 C C . ALA A 1 129 ? -5.971 11.303 -3.267 1.00 92.56 129 ALA A C 1
ATOM 1007 O O . ALA A 1 129 ? -6.309 11.633 -2.130 1.00 92.56 129 ALA A O 1
ATOM 1008 N N . GLU A 1 130 ? -6.868 10.935 -4.191 1.00 94.19 130 GLU A N 1
ATOM 1009 C CA . GLU A 1 130 ? -8.318 10.864 -3.928 1.00 94.19 130 GLU A CA 1
ATOM 1010 C C . GLU A 1 130 ? -8.678 9.827 -2.852 1.00 94.19 130 GLU A C 1
ATOM 1012 O O . GLU A 1 130 ? -9.606 10.036 -2.068 1.00 94.19 130 GLU A O 1
ATOM 1017 N N . LEU A 1 131 ? -7.990 8.682 -2.816 1.00 94.69 131 LEU A N 1
ATOM 1018 C CA . LEU A 1 131 ? -8.219 7.652 -1.799 1.00 94.69 131 LEU A CA 1
ATOM 1019 C C . LEU A 1 131 ? -7.730 8.114 -0.421 1.00 94.69 131 LEU A C 1
ATOM 1021 O O . LEU A 1 131 ? -8.431 7.921 0.571 1.00 94.69 131 LEU A O 1
ATOM 1025 N N . LEU A 1 132 ? -6.578 8.788 -0.354 1.00 93.69 132 LEU A N 1
ATOM 1026 C CA . LEU A 1 132 ? -6.068 9.365 0.894 1.00 93.69 132 LEU A CA 1
ATOM 1027 C C . LEU A 1 132 ? -6.982 10.480 1.423 1.00 93.69 132 LEU A C 1
ATOM 1029 O O . LEU A 1 132 ? -7.229 10.564 2.628 1.00 93.69 132 LEU A O 1
ATOM 1033 N N . GLU A 1 133 ? -7.540 11.294 0.528 1.00 93.19 133 GLU A N 1
ATOM 1034 C CA . GLU A 1 133 ? -8.561 12.283 0.874 1.00 93.19 133 GLU A CA 1
ATOM 1035 C C . GLU A 1 133 ? -9.824 11.615 1.445 1.00 93.19 133 GLU A C 1
ATOM 1037 O O . GLU A 1 133 ? -10.360 12.067 2.462 1.00 93.19 133 GLU A O 1
ATOM 1042 N N . GLN A 1 134 ? -10.277 10.506 0.851 1.00 93.88 134 GLN A N 1
ATOM 1043 C CA . GLN A 1 134 ? -11.414 9.737 1.367 1.00 93.88 134 GLN A CA 1
ATOM 1044 C C . GLN A 1 134 ? -11.130 9.139 2.748 1.00 93.88 134 GLN A C 1
ATOM 1046 O O . GLN A 1 134 ? -11.984 9.239 3.630 1.00 93.88 134 GLN A O 1
ATOM 1051 N N . LEU A 1 135 ? -9.937 8.581 2.979 1.00 93.50 135 LEU A N 1
ATOM 1052 C CA . LEU A 1 135 ? -9.543 8.086 4.302 1.00 93.50 135 LEU A CA 1
ATOM 1053 C C . LEU A 1 135 ? -9.598 9.199 5.352 1.00 93.50 135 LEU A C 1
ATOM 1055 O O . LEU A 1 135 ? -10.133 8.991 6.444 1.00 93.50 135 LEU A O 1
ATOM 1059 N N . HIS A 1 136 ? -9.106 10.390 5.013 1.00 92.50 136 HIS A N 1
ATOM 1060 C CA . HIS A 1 136 ? -9.103 11.513 5.942 1.00 92.50 136 HIS A CA 1
ATOM 1061 C C . HIS A 1 136 ? -10.504 12.046 6.236 1.00 92.50 136 HIS A C 1
ATOM 1063 O O . HIS A 1 136 ? -10.859 12.227 7.401 1.00 92.50 136 HIS A O 1
ATOM 1069 N N . HIS A 1 137 ? -11.321 12.273 5.209 1.00 91.81 137 HIS A N 1
ATOM 1070 C CA . HIS A 1 137 ? -12.618 12.924 5.389 1.00 91.81 137 HIS A CA 1
ATOM 1071 C C . HIS A 1 137 ? -13.762 11.977 5.761 1.00 91.81 137 HIS A C 1
ATOM 1073 O O . HIS A 1 137 ? -14.726 12.426 6.378 1.00 91.81 137 HIS A O 1
ATOM 1079 N N . GLN A 1 138 ? -13.691 10.697 5.387 1.00 93.31 138 GLN A N 1
ATOM 1080 C CA . GLN A 1 138 ? -14.793 9.744 5.581 1.00 93.31 138 GLN A CA 1
ATOM 1081 C C . GLN A 1 138 ? -14.508 8.697 6.663 1.00 93.31 138 GLN A C 1
ATOM 1083 O O . GLN A 1 138 ? -15.448 8.090 7.177 1.00 93.31 138 GLN A O 1
ATOM 1088 N N . HIS A 1 139 ? -13.236 8.489 7.015 1.00 91.56 139 HIS A N 1
ATOM 1089 C CA . HIS A 1 139 ? -12.810 7.407 7.907 1.00 91.56 139 HIS A CA 1
ATOM 1090 C C . HIS A 1 139 ? -11.889 7.868 9.049 1.00 91.56 139 HIS A C 1
ATOM 1092 O O . HIS A 1 139 ? -11.272 7.042 9.723 1.00 91.56 139 HIS A O 1
ATOM 1098 N N . ASP A 1 140 ? -11.815 9.178 9.306 1.00 89.94 140 ASP A N 1
ATOM 1099 C CA . ASP A 1 140 ? -11.082 9.773 10.432 1.00 89.94 140 ASP A CA 1
ATOM 1100 C C . ASP A 1 140 ? -9.604 9.335 10.508 1.00 89.94 140 ASP A C 1
ATOM 1102 O O . ASP A 1 140 ? -9.050 9.101 11.593 1.00 89.94 140 ASP A O 1
ATOM 1106 N N . TYR A 1 141 ? -8.957 9.179 9.351 1.00 89.75 141 TYR A N 1
ATOM 1107 C CA . TYR A 1 141 ? -7.509 8.998 9.264 1.00 89.75 141 TYR A CA 1
ATOM 1108 C C . TYR A 1 141 ? -6.820 10.355 9.192 1.00 89.75 141 TYR A C 1
ATOM 1110 O O . TYR A 1 141 ? -6.922 11.064 8.195 1.00 89.75 141 TYR A O 1
ATOM 1118 N N . SER A 1 142 ? -6.084 10.740 10.234 1.00 89.50 142 SER A N 1
ATOM 1119 C CA . SER A 1 142 ? -5.293 11.967 10.137 1.00 89.50 142 SER A CA 1
ATOM 1120 C C . SER A 1 142 ? -4.188 11.803 9.079 1.00 89.50 142 SER A C 1
ATOM 1122 O O . SER A 1 142 ? -3.661 10.700 8.921 1.00 89.50 142 SER A O 1
ATOM 1124 N N . PRO A 1 143 ? -3.769 12.881 8.397 1.00 86.62 143 PRO A N 1
ATOM 1125 C CA . PRO A 1 143 ? -2.633 12.833 7.475 1.00 86.62 143 PRO A CA 1
ATOM 1126 C C . PRO A 1 143 ? -1.353 12.268 8.112 1.00 86.62 143 PRO A C 1
ATOM 1128 O O . PRO A 1 143 ? -0.641 11.492 7.489 1.00 86.62 143 PRO A O 1
ATOM 1131 N N . GLU A 1 144 ? -1.110 12.577 9.389 1.00 86.38 144 GLU A N 1
ATOM 1132 C CA . GLU A 1 14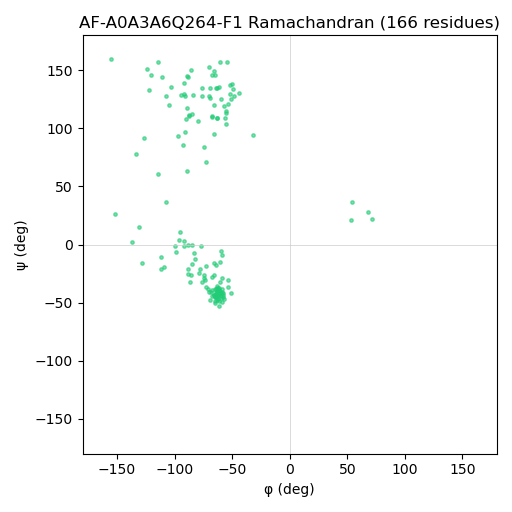4 ? -0.013 11.997 10.178 1.00 86.38 144 GLU A CA 1
ATOM 1133 C C . GLU A 1 144 ? -0.147 10.473 10.328 1.00 86.38 144 GLU A C 1
ATOM 1135 O O . GLU A 1 144 ? 0.832 9.741 10.180 1.00 86.38 144 GLU A O 1
ATOM 1140 N N . THR A 1 145 ? -1.368 9.980 10.570 1.00 87.19 145 THR A N 1
ATOM 1141 C CA . THR A 1 145 ? -1.644 8.538 10.638 1.00 87.19 145 THR A CA 1
ATOM 1142 C C . THR A 1 145 ? -1.382 7.877 9.291 1.00 87.19 145 THR A C 1
ATOM 1144 O O . THR A 1 145 ? -0.764 6.818 9.251 1.00 87.19 145 THR A O 1
ATOM 1147 N N . ILE A 1 146 ? -1.821 8.506 8.196 1.00 86.56 146 ILE A N 1
ATOM 1148 C CA . ILE A 1 146 ? -1.595 8.018 6.829 1.00 86.56 146 ILE A CA 1
ATOM 1149 C C . ILE A 1 146 ? -0.100 7.888 6.537 1.00 86.56 146 ILE A C 1
ATOM 1151 O O . ILE A 1 146 ? 0.313 6.892 5.956 1.00 86.56 146 ILE A O 1
ATOM 1155 N N . GLN A 1 147 ? 0.701 8.855 6.980 1.00 81.69 147 GLN A N 1
ATOM 1156 C CA . GLN A 1 147 ? 2.134 8.885 6.713 1.00 81.69 147 GLN A CA 1
ATOM 1157 C C . GLN A 1 147 ? 2.957 7.914 7.565 1.00 81.69 147 GLN A C 1
ATOM 1159 O O . GLN A 1 147 ? 4.006 7.487 7.123 1.00 81.69 147 GLN A O 1
ATOM 1164 N N . THR A 1 148 ? 2.564 7.627 8.809 1.00 80.62 148 THR A N 1
ATOM 1165 C CA . THR A 1 148 ? 3.497 6.986 9.765 1.00 80.62 148 THR A CA 1
ATOM 1166 C C . THR A 1 148 ? 2.965 5.736 10.450 1.00 80.62 148 THR A C 1
ATOM 1168 O O . THR A 1 148 ? 3.734 4.988 11.048 1.00 80.62 148 THR A O 1
ATOM 1171 N N . GLY A 1 149 ? 1.655 5.497 10.403 1.00 83.00 149 GLY A N 1
ATOM 1172 C CA . GLY A 1 149 ? 1.018 4.465 11.223 1.00 83.00 149 GLY A CA 1
ATOM 1173 C C . GLY A 1 149 ? -0.235 3.881 10.593 1.00 83.00 149 GLY A C 1
ATOM 1174 O O . GLY A 1 149 ? -1.129 3.437 11.318 1.00 83.00 149 GLY A O 1
ATOM 1175 N N . LEU A 1 150 ? -0.323 3.910 9.261 1.00 85.50 150 LEU A N 1
ATOM 1176 C CA . LEU A 1 150 ? -1.533 3.575 8.517 1.00 85.50 150 LEU A CA 1
ATOM 1177 C C . LEU A 1 150 ? -1.964 2.128 8.766 1.00 85.50 150 LEU A C 1
ATOM 1179 O O . LEU A 1 150 ? -3.088 1.882 9.203 1.00 85.50 150 LEU A O 1
ATOM 1183 N N . VAL A 1 151 ? -1.043 1.182 8.566 1.00 87.56 151 VAL A N 1
ATOM 1184 C CA . VAL A 1 151 ? -1.296 -0.257 8.732 1.00 87.56 151 VAL A CA 1
ATOM 1185 C C . VAL A 1 151 ? -1.611 -0.600 10.187 1.00 87.56 151 VAL A C 1
ATOM 1187 O O . VAL A 1 151 ? -2.622 -1.242 10.463 1.00 87.56 151 VAL A O 1
ATOM 1190 N N . GLU A 1 152 ? -0.795 -0.120 11.130 1.00 87.25 152 GLU A N 1
ATOM 1191 C CA . GLU A 1 152 ? -0.986 -0.395 12.560 1.00 87.25 152 GLU A CA 1
ATOM 1192 C C . GLU A 1 152 ? -2.340 0.140 13.056 1.00 87.25 152 GLU A C 1
ATOM 1194 O O . GLU A 1 152 ? -3.058 -0.526 13.807 1.00 87.25 152 GLU A O 1
ATOM 1199 N N . THR A 1 153 ? -2.721 1.342 12.619 1.00 89.56 153 THR A N 1
ATOM 1200 C CA . THR A 1 153 ? -4.001 1.950 12.995 1.00 89.56 153 THR A CA 1
ATOM 1201 C C . THR A 1 153 ? -5.173 1.184 12.396 1.00 89.56 153 THR A C 1
ATOM 1203 O O . THR A 1 153 ? -6.128 0.884 13.115 1.00 89.56 153 THR A O 1
ATOM 1206 N N . ALA A 1 154 ? -5.086 0.804 11.123 1.00 90.00 154 ALA A N 1
ATOM 1207 C CA . ALA A 1 154 ? -6.116 0.019 10.455 1.00 90.00 154 ALA A CA 1
ATOM 1208 C C . ALA A 1 154 ? -6.322 -1.354 11.108 1.00 90.00 154 ALA A C 1
ATOM 1210 O O . ALA A 1 154 ? -7.458 -1.774 11.328 1.00 90.00 154 ALA A O 1
ATOM 1211 N N . GLN A 1 155 ? -5.242 -2.024 11.513 1.00 90.19 155 GLN A N 1
ATOM 1212 C CA . GLN A 1 155 ? -5.317 -3.284 12.255 1.00 90.19 155 GLN A CA 1
ATOM 1213 C C . GLN A 1 155 ? -5.958 -3.103 13.637 1.00 90.19 155 GLN A C 1
ATOM 1215 O O . GLN A 1 155 ? -6.850 -3.868 14.007 1.00 90.19 155 GLN A O 1
ATOM 1220 N N . LYS A 1 156 ? -5.587 -2.055 14.388 1.00 90.12 156 LYS A N 1
ATOM 1221 C CA . LYS A 1 156 ? -6.216 -1.728 15.686 1.00 90.12 156 LYS A CA 1
ATOM 1222 C C . LYS A 1 156 ? -7.712 -1.436 15.562 1.00 90.12 156 LYS A C 1
ATOM 1224 O O . LYS A 1 156 ? -8.466 -1.724 16.491 1.00 90.12 156 LYS A O 1
ATOM 1229 N N . ARG A 1 157 ? -8.135 -0.859 14.436 1.00 91.69 157 ARG A N 1
ATOM 1230 C CA . ARG A 1 157 ? -9.541 -0.567 14.124 1.00 91.69 157 ARG A CA 1
ATOM 1231 C C . ARG A 1 157 ? -10.299 -1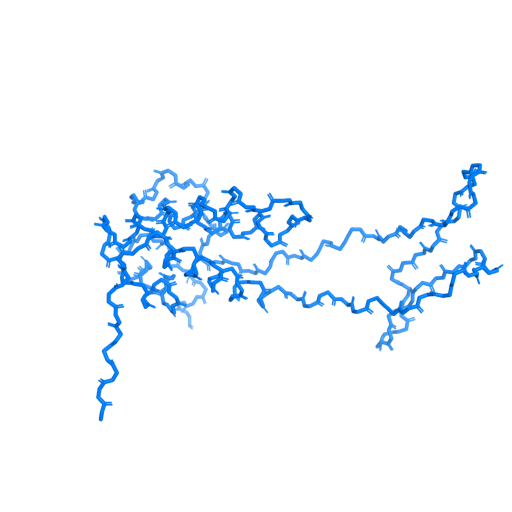.771 13.547 1.00 91.69 157 ARG A C 1
ATOM 1233 O O . ARG A 1 157 ? -11.517 -1.697 13.412 1.00 91.69 157 ARG A O 1
ATOM 1240 N N . GLY A 1 158 ? -9.615 -2.880 13.255 1.00 89.94 158 GLY A N 1
ATOM 1241 C CA . GLY A 1 158 ? -10.209 -4.068 12.634 1.00 89.94 158 GLY A CA 1
ATOM 1242 C C . GLY A 1 158 ? -10.566 -3.874 11.157 1.00 89.94 158 GLY A C 1
ATOM 1243 O O . GLY A 1 158 ? -11.428 -4.575 10.635 1.00 89.94 158 GLY A O 1
ATOM 1244 N N . GLU A 1 159 ? -9.938 -2.902 10.498 1.00 92.38 159 GLU A N 1
ATOM 1245 C CA . GLU A 1 159 ? -10.143 -2.576 9.084 1.00 92.38 159 GLU A CA 1
ATOM 1246 C C . GLU A 1 159 ? -9.225 -3.388 8.166 1.00 92.38 159 GLU A C 1
ATOM 1248 O O . GLU A 1 159 ? -9.575 -3.640 7.016 1.00 92.38 159 GLU A O 1
ATOM 1253 N N . LEU A 1 160 ? -8.087 -3.841 8.695 1.00 91.25 160 LEU A N 1
ATOM 1254 C CA . LEU A 1 160 ? -7.189 -4.803 8.064 1.00 91.25 160 LEU A CA 1
ATOM 1255 C C . LEU A 1 160 ? -6.969 -6.002 8.996 1.00 91.25 160 LEU A C 1
ATOM 1257 O O . LEU A 1 160 ? -7.026 -5.839 10.222 1.00 91.25 160 LEU A O 1
ATOM 1261 N N . PRO A 1 161 ? -6.702 -7.203 8.450 1.00 87.31 161 PRO A N 1
ATOM 1262 C CA . PRO A 1 161 ? -6.377 -8.351 9.276 1.00 87.31 161 PRO A CA 1
ATOM 1263 C C . PRO A 1 161 ? -5.059 -8.123 10.020 1.00 87.31 161 PRO A C 1
ATOM 1265 O O . PRO A 1 161 ? -4.138 -7.463 9.535 1.00 87.31 161 PRO A O 1
ATOM 1268 N N . ILE A 1 162 ? -4.979 -8.663 11.234 1.00 83.00 162 ILE A N 1
ATOM 1269 C CA . ILE A 1 162 ? -3.740 -8.658 12.009 1.00 83.00 162 ILE A CA 1
ATOM 1270 C C . ILE A 1 162 ? -2.835 -9.729 11.417 1.00 83.00 162 ILE A C 1
ATOM 1272 O O . ILE A 1 162 ? -3.254 -10.883 11.294 1.00 83.00 162 ILE A O 1
ATOM 1276 N N . ASP A 1 163 ? -1.599 -9.357 11.096 1.00 69.38 163 ASP A N 1
ATOM 1277 C CA . ASP A 1 163 ? -0.600 -10.344 10.711 1.00 69.38 163 ASP A CA 1
ATOM 1278 C C . ASP A 1 163 ? -0.344 -11.286 11.895 1.00 69.38 163 ASP A C 1
ATOM 1280 O O . ASP A 1 163 ? 0.240 -10.929 12.921 1.00 69.38 163 ASP A O 1
ATOM 1284 N N . SER A 1 164 ? -0.816 -12.520 11.744 1.00 59.03 164 SER A N 1
ATOM 1285 C CA . SER A 1 164 ? -0.663 -13.579 12.737 1.00 59.03 164 SER A CA 1
ATOM 1286 C C . SER A 1 164 ? 0.800 -13.937 13.046 1.00 59.03 164 SER A C 1
ATOM 1288 O O . SER A 1 164 ? 1.055 -14.550 14.084 1.00 59.03 164 SER A O 1
ATOM 1290 N N . ARG A 1 165 ? 1.765 -13.523 12.212 1.00 57.25 165 ARG A N 1
ATOM 1291 C CA . ARG A 1 165 ? 3.208 -13.710 12.443 1.00 57.25 165 ARG A CA 1
ATOM 1292 C C . ARG A 1 165 ? 3.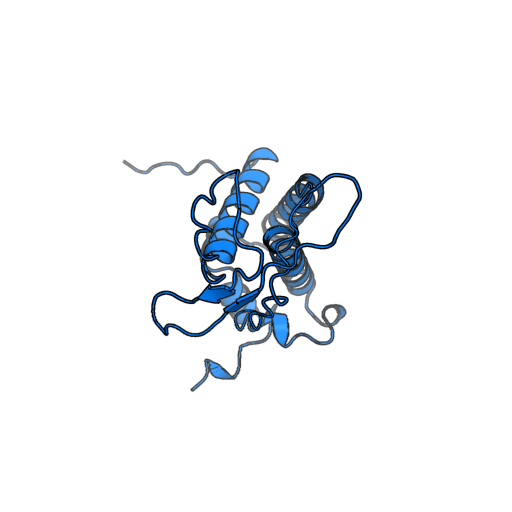789 -12.717 13.455 1.00 57.25 165 ARG A C 1
ATOM 1294 O O . ARG A 1 165 ? 4.810 -13.023 14.063 1.00 57.25 165 ARG A O 1
ATOM 1301 N N . LEU A 1 166 ? 3.131 -11.576 13.683 1.00 52.72 166 LEU A N 1
ATOM 1302 C CA . LEU A 1 166 ? 3.552 -10.541 14.642 1.00 52.72 166 LEU A CA 1
ATOM 1303 C C . LEU A 1 166 ? 3.003 -10.757 16.066 1.00 52.72 166 LEU A C 1
ATOM 1305 O O . LEU A 1 166 ? 3.273 -9.961 16.963 1.00 52.72 166 LEU A O 1
ATOM 1309 N N . LEU A 1 167 ? 2.224 -11.821 16.288 1.00 51.44 167 LEU A N 1
ATOM 1310 C CA . LEU A 1 167 ? 1.599 -12.150 17.578 1.00 51.44 167 LEU A CA 1
ATOM 1311 C C . LEU A 1 167 ? 2.413 -13.145 18.435 1.00 51.44 167 LEU A C 1
ATOM 1313 O O . LEU A 1 167 ? 1.880 -13.657 19.424 1.00 51.44 167 LEU A O 1
ATOM 1317 N N . LEU A 1 168 ? 3.668 -13.434 18.064 1.00 37.69 168 LEU A N 1
ATOM 1318 C CA . LEU A 1 168 ? 4.568 -14.380 18.745 1.00 37.69 168 LEU A CA 1
ATOM 1319 C C . LEU A 1 168 ? 5.667 -13.688 19.558 1.00 37.69 168 LEU A C 1
ATOM 1321 O O . LEU A 1 168 ? 6.323 -12.771 19.020 1.0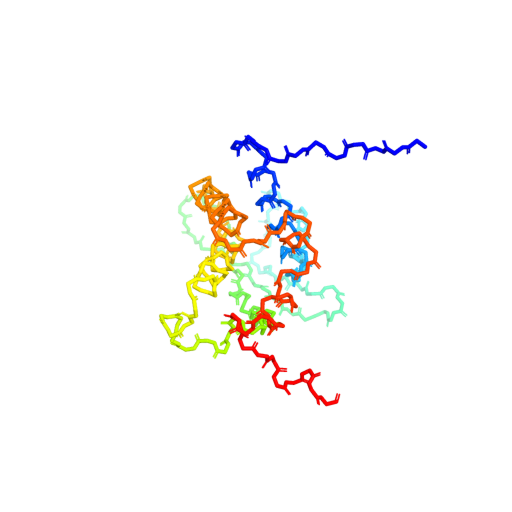0 37.69 168 LEU A O 1
#

Organism: NCBI:txid268735

Nearest PDB structures (foldseek):
  9c6n-assembly1_H  TM=2.923E-01  e=4.522E+00  Homo sapiens
  9c57-assembly1_H  TM=3.135E-01  e=6.419E+00  Homo sapiens
  9c62-assembly1_H  TM=3.112E-01  e=6.419E+00  Homo sapiens

pLDDT: mean 71.0, std 18.7, range [34.44, 95.25]

Mean predicted aligned error: 14.93 Å